Protein AF-A0A5S6Q2N3-F1 (afdb_monomer_lite)

Foldseek 3Di:
DVQLVCVLVVDHDDDFLLSLLVVLLVLLVVLVVLLVLLVVLLVQFDDDPLSVQLVVLSVQLVVLSVVLNVLSVVLVVVQPDDPPRDPSRSVSSVVSVVSSVSNVVSVVSNVVSSVCRLPPGGHPVSVVDPSDDDDDDDDDDDDPDPPDDDPPPPPPPPPPVDPPDPDDPVVVVVVVPPPDDD

pLDDT: mean 81.76, std 15.83, range [40.16, 97.81]

Structure (mmCIF, N/CA/C/O backbone):
data_AF-A0A5S6Q2N3-F1
#
_entry.id   AF-A0A5S6Q2N3-F1
#
loop_
_atom_site.group_PDB
_atom_site.id
_atom_site.type_symbol
_atom_site.label_atom_id
_atom_site.label_alt_id
_atom_site.label_comp_id
_atom_site.label_asym_id
_atom_site.label_entity_id
_atom_site.label_seq_id
_atom_site.pdbx_PDB_ins_code
_atom_site.Cartn_x
_atom_site.Cartn_y
_atom_site.Cartn_z
_atom_site.occupancy
_atom_site.B_iso_or_equiv
_atom_site.auth_seq_id
_atom_site.auth_comp_id
_atom_site.auth_asym_id
_atom_site.auth_atom_id
_atom_site.pdbx_PDB_model_num
ATOM 1 N N . MET A 1 1 ? 3.180 -6.455 -8.552 1.00 90.19 1 MET A N 1
ATOM 2 C CA . MET A 1 1 ? 4.503 -6.431 -7.883 1.00 90.19 1 MET A CA 1
ATOM 3 C C . MET A 1 1 ? 5.387 -7.593 -8.284 1.00 90.19 1 MET A C 1
ATOM 5 O O . MET A 1 1 ? 6.474 -7.331 -8.771 1.00 90.19 1 MET A O 1
ATOM 9 N N . MET A 1 2 ? 4.957 -8.844 -8.072 1.00 92.12 2 MET A N 1
ATOM 10 C CA . MET A 1 2 ? 5.773 -10.015 -8.433 1.00 92.12 2 MET A CA 1
ATOM 11 C C . MET A 1 2 ? 6.179 -9.982 -9.912 1.00 92.12 2 MET A C 1
ATOM 13 O O . MET A 1 2 ? 7.361 -10.073 -10.214 1.00 92.12 2 MET A O 1
ATOM 17 N N . GLU A 1 3 ? 5.236 -9.645 -10.795 1.00 92.31 3 GLU A N 1
ATOM 18 C CA . GLU A 1 3 ? 5.493 -9.415 -12.224 1.00 92.31 3 GLU A CA 1
ATOM 19 C C . GLU A 1 3 ? 6.598 -8.374 -12.486 1.00 92.31 3 GLU A C 1
ATOM 21 O O . GLU A 1 3 ? 7.455 -8.581 -13.337 1.00 92.31 3 GLU A O 1
ATOM 26 N N . MET A 1 4 ? 6.633 -7.279 -11.715 1.00 91.50 4 MET A N 1
ATOM 27 C CA . MET A 1 4 ? 7.678 -6.258 -11.848 1.00 91.50 4 MET A CA 1
ATOM 28 C C . MET A 1 4 ? 9.037 -6.763 -11.350 1.00 91.50 4 MET A C 1
ATOM 30 O O . MET A 1 4 ? 10.057 -6.426 -11.930 1.00 91.50 4 MET A O 1
ATOM 34 N N . THR A 1 5 ? 9.087 -7.576 -10.291 1.00 93.12 5 THR A N 1
ATOM 35 C CA . THR A 1 5 ? 10.357 -8.159 -9.818 1.00 93.12 5 THR A CA 1
ATOM 36 C C . THR A 1 5 ? 10.863 -9.298 -10.699 1.00 93.12 5 THR A C 1
ATOM 38 O O . THR A 1 5 ? 12.067 -9.550 -10.735 1.00 93.12 5 THR A O 1
ATOM 41 N N . ASP A 1 6 ? 9.963 -9.984 -11.402 1.00 91.88 6 ASP A N 1
ATOM 42 C CA . ASP A 1 6 ? 10.317 -11.048 -12.340 1.00 91.88 6 ASP A CA 1
ATOM 43 C C . ASP A 1 6 ? 10.857 -10.485 -13.658 1.00 91.88 6 ASP A C 1
ATOM 45 O O . ASP A 1 6 ? 11.766 -11.084 -14.234 1.00 91.88 6 ASP A O 1
ATOM 49 N N . PHE A 1 7 ? 10.421 -9.284 -14.057 1.00 88.12 7 PHE A N 1
ATOM 50 C CA . PHE A 1 7 ? 10.970 -8.558 -15.205 1.00 88.12 7 PHE A CA 1
ATOM 51 C C . PHE A 1 7 ? 12.503 -8.455 -15.153 1.00 88.12 7 PHE A C 1
ATOM 53 O O . PHE A 1 7 ? 13.186 -8.839 -16.098 1.00 88.12 7 PHE A O 1
ATOM 60 N N . THR A 1 8 ? 13.081 -8.051 -14.014 1.00 85.25 8 THR A N 1
ATOM 61 C CA . THR A 1 8 ? 14.551 -7.949 -13.862 1.00 85.25 8 THR A CA 1
ATOM 62 C C . THR A 1 8 ? 15.263 -9.303 -13.823 1.00 85.25 8 THR A C 1
ATOM 64 O O . THR A 1 8 ? 16.487 -9.358 -13.823 1.00 85.25 8 THR A O 1
ATOM 67 N N . ARG A 1 9 ? 14.511 -10.405 -13.751 1.00 87.69 9 ARG A N 1
ATOM 68 C CA . ARG A 1 9 ? 15.016 -11.782 -13.813 1.00 87.69 9 ARG A CA 1
ATOM 69 C C . ARG A 1 9 ? 14.814 -12.412 -15.195 1.00 87.69 9 ARG A C 1
ATOM 71 O O . ARG A 1 9 ? 15.094 -13.599 -15.344 1.00 87.69 9 ARG A O 1
ATOM 78 N N . GLY A 1 10 ? 14.295 -11.659 -16.171 1.00 84.62 10 GLY A N 1
ATOM 79 C CA . GLY A 1 10 ? 13.979 -12.159 -17.511 1.00 84.62 10 GLY A CA 1
ATOM 80 C C . GLY A 1 10 ? 12.827 -13.168 -17.530 1.00 84.62 10 GLY A C 1
ATOM 81 O O . GLY A 1 10 ? 12.808 -14.062 -18.371 1.00 84.62 10 GLY A O 1
ATOM 82 N N . ARG A 1 11 ? 11.900 -13.090 -16.566 1.00 88.75 11 ARG A N 1
ATOM 83 C CA . ARG A 1 11 ? 10.747 -13.994 -16.445 1.00 88.75 11 ARG A CA 1
ATOM 84 C C . ARG A 1 11 ? 9.456 -13.195 -16.279 1.00 88.75 11 ARG A C 1
ATOM 86 O O . ARG A 1 11 ? 9.476 -12.009 -15.967 1.00 88.75 11 ARG A O 1
ATOM 93 N N . GLY A 1 12 ? 8.326 -13.881 -16.407 1.00 89.81 12 GLY A N 1
ATOM 94 C CA . GLY A 1 12 ? 7.012 -13.285 -16.185 1.00 89.81 12 GLY A CA 1
ATOM 95 C C . GLY A 1 12 ? 6.434 -12.595 -17.427 1.00 89.81 12 GLY A C 1
ATOM 96 O O . GLY A 1 12 ? 6.972 -12.735 -18.525 1.00 89.81 12 GLY A O 1
ATOM 97 N N . PRO A 1 13 ? 5.292 -11.904 -17.273 1.00 91.69 13 PRO A N 1
ATOM 98 C CA . PRO A 1 13 ? 4.491 -11.432 -18.402 1.00 91.69 13 PRO A CA 1
ATOM 99 C C . PRO A 1 13 ? 4.930 -10.075 -18.973 1.00 91.69 13 PRO A C 1
ATOM 101 O O . PRO A 1 13 ? 4.517 -9.734 -20.079 1.00 91.69 13 PRO A O 1
ATOM 104 N N . LEU A 1 14 ? 5.729 -9.295 -18.236 1.00 89.62 14 LEU A N 1
ATOM 105 C CA . LEU A 1 14 ? 6.171 -7.963 -18.661 1.00 89.62 14 LEU A CA 1
ATOM 106 C C . LEU A 1 14 ? 7.342 -8.108 -19.634 1.00 89.62 14 LEU A C 1
ATOM 108 O O . LEU A 1 14 ? 8.335 -8.754 -19.299 1.00 89.62 14 LEU A O 1
ATOM 112 N N . LYS A 1 15 ? 7.236 -7.519 -20.826 1.00 84.81 15 LYS A N 1
ATOM 113 C CA . LYS A 1 15 ? 8.240 -7.684 -21.890 1.00 84.81 15 LYS A CA 1
ATOM 114 C C . LYS A 1 15 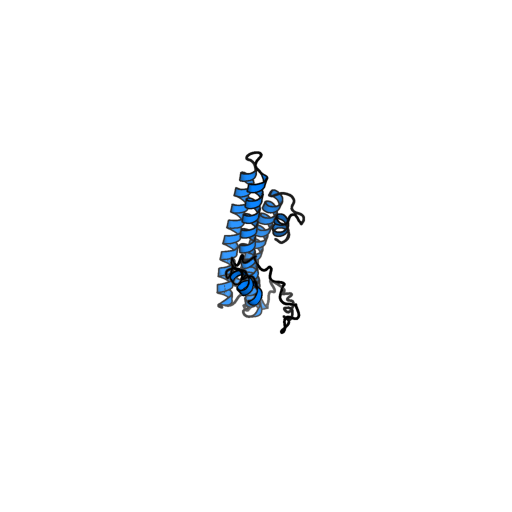? 9.083 -6.440 -22.095 1.00 84.81 15 LYS A C 1
ATOM 116 O O . LYS A 1 15 ? 10.252 -6.543 -22.448 1.00 84.81 15 LYS A O 1
ATOM 121 N N . ASN A 1 16 ? 8.497 -5.271 -21.874 1.00 83.75 16 ASN A N 1
ATOM 122 C CA . ASN A 1 16 ? 9.161 -3.991 -22.064 1.00 83.75 16 ASN A CA 1
ATOM 123 C C . ASN A 1 16 ? 9.013 -3.107 -20.815 1.00 83.75 16 ASN A C 1
ATOM 125 O O . ASN A 1 16 ? 8.214 -3.366 -19.913 1.00 83.75 16 ASN A O 1
ATOM 129 N N . THR A 1 17 ? 9.793 -2.032 -20.755 1.00 82.44 17 THR A N 1
ATOM 130 C CA . THR A 1 17 ? 9.746 -1.077 -19.637 1.00 82.44 17 THR A CA 1
ATOM 131 C C . THR A 1 17 ? 8.409 -0.337 -19.554 1.00 82.44 17 THR A C 1
ATOM 133 O O . THR A 1 17 ? 7.987 0.032 -18.459 1.00 82.44 17 THR A O 1
ATOM 136 N N . MET A 1 18 ? 7.697 -0.171 -20.674 1.00 85.56 18 MET A N 1
ATOM 137 C CA . MET A 1 18 ? 6.362 0.434 -20.686 1.00 85.56 18 MET A CA 1
ATOM 138 C C . MET A 1 18 ? 5.353 -0.406 -19.887 1.00 85.56 18 MET A C 1
ATOM 140 O O . MET A 1 18 ? 4.548 0.140 -19.131 1.00 85.56 18 MET A O 1
ATOM 144 N N . ASP A 1 19 ? 5.444 -1.735 -19.959 1.00 89.56 19 ASP A N 1
ATOM 145 C CA . ASP A 1 19 ? 4.645 -2.654 -19.150 1.00 89.56 19 ASP A CA 1
ATOM 146 C C . ASP A 1 19 ? 4.943 -2.466 -17.653 1.00 89.56 19 ASP A C 1
ATOM 148 O O . ASP A 1 19 ? 4.024 -2.442 -16.831 1.00 89.56 19 ASP A O 1
ATOM 152 N N . VAL A 1 20 ? 6.216 -2.257 -17.289 1.00 90.25 20 VAL A N 1
ATOM 153 C CA . VAL A 1 20 ? 6.648 -1.978 -15.905 1.00 90.25 20 VAL A CA 1
ATOM 154 C C . VAL A 1 20 ? 6.099 -0.636 -15.412 1.00 90.25 20 VAL A C 1
ATOM 156 O O . VAL A 1 20 ? 5.621 -0.546 -14.280 1.00 90.25 20 VAL A O 1
ATOM 159 N N . ILE A 1 21 ? 6.108 0.396 -16.258 1.00 90.00 21 ILE A N 1
ATOM 160 C CA . ILE A 1 21 ? 5.524 1.715 -15.969 1.00 90.00 21 ILE A CA 1
ATOM 161 C C . ILE A 1 21 ? 4.012 1.594 -15.742 1.00 90.00 21 ILE A C 1
ATOM 163 O O . ILE A 1 21 ? 3.483 2.114 -14.757 1.00 90.00 21 ILE A O 1
ATOM 167 N N . ASN A 1 22 ? 3.309 0.871 -16.613 1.00 91.06 22 ASN A N 1
ATOM 168 C CA . ASN A 1 22 ? 1.871 0.647 -16.482 1.00 91.06 22 ASN A CA 1
ATOM 169 C C . ASN A 1 22 ? 1.536 -0.168 -15.224 1.00 91.06 22 ASN A C 1
ATOM 171 O O . ASN A 1 22 ? 0.581 0.152 -14.515 1.00 91.06 22 ASN A O 1
ATOM 175 N N . ALA A 1 23 ? 2.343 -1.179 -14.894 1.00 93.56 23 ALA A N 1
ATOM 176 C CA . ALA A 1 23 ? 2.211 -1.929 -13.651 1.00 93.56 23 ALA A CA 1
ATOM 177 C C . ALA A 1 23 ? 2.430 -1.036 -12.416 1.00 93.56 23 ALA A C 1
ATOM 179 O O . ALA A 1 23 ? 1.656 -1.118 -11.462 1.00 93.56 23 ALA A O 1
ATOM 180 N N . ALA A 1 24 ? 3.423 -0.141 -12.439 1.00 93.44 24 ALA A N 1
ATOM 181 C CA . ALA A 1 24 ? 3.672 0.819 -11.364 1.00 93.44 24 ALA A CA 1
ATOM 182 C C . ALA A 1 24 ? 2.474 1.758 -11.135 1.00 93.44 24 ALA A C 1
ATOM 184 O O . ALA A 1 24 ? 2.052 1.944 -9.992 1.00 93.44 24 ALA A O 1
ATOM 185 N N . LYS A 1 25 ? 1.872 2.284 -12.211 1.00 92.06 25 LYS A N 1
ATOM 186 C CA . LYS A 1 25 ? 0.655 3.115 -12.139 1.00 92.06 25 LYS A CA 1
ATOM 187 C C . LYS A 1 25 ? -0.513 2.355 -11.507 1.00 92.06 25 LYS A C 1
ATOM 189 O O . LYS A 1 25 ? -1.110 2.846 -10.553 1.00 92.06 25 LYS A O 1
ATOM 194 N N . LYS A 1 26 ? -0.765 1.114 -11.944 1.00 94.44 26 LYS A N 1
ATOM 195 C CA . LYS A 1 26 ? -1.801 0.247 -11.350 1.00 94.44 26 LYS A CA 1
ATOM 196 C C . LYS A 1 26 ? -1.578 0.007 -9.853 1.00 94.44 26 LYS A C 1
ATOM 198 O O . LYS A 1 26 ? -2.534 0.015 -9.080 1.00 94.44 26 LYS A O 1
ATOM 203 N N . ILE A 1 27 ? -0.327 -0.192 -9.424 1.00 95.50 27 ILE A N 1
ATOM 204 C CA . ILE A 1 27 ? 0.008 -0.348 -7.999 1.00 95.50 27 ILE A CA 1
ATOM 205 C C . ILE A 1 27 ? -0.290 0.942 -7.228 1.00 95.50 27 ILE A C 1
ATOM 207 O O . ILE A 1 27 ? -0.864 0.872 -6.143 1.00 95.50 27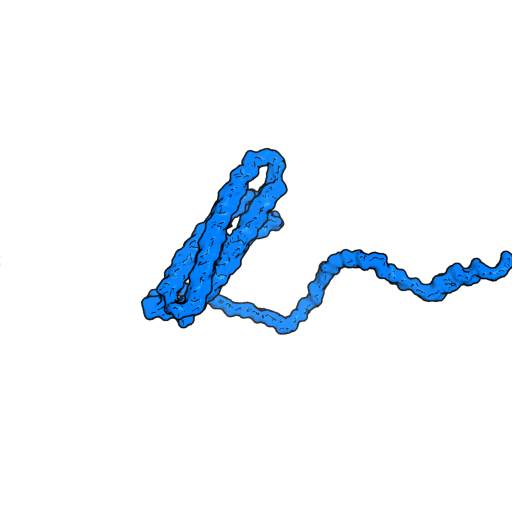 ILE A O 1
ATOM 211 N N . SER A 1 28 ? 0.072 2.101 -7.776 1.00 94.50 28 SER A N 1
ATOM 212 C CA . SER A 1 28 ? -0.203 3.404 -7.163 1.00 94.50 28 SER A CA 1
ATOM 213 C C . SER A 1 28 ? -1.706 3.651 -6.990 1.00 94.50 28 SER A C 1
ATOM 215 O O . SER A 1 28 ? -2.163 3.988 -5.898 1.00 94.50 28 SER A O 1
ATOM 217 N N . GLU A 1 29 ? -2.506 3.389 -8.028 1.00 95.06 29 GLU A N 1
ATOM 218 C CA . GLU A 1 29 ? -3.969 3.501 -7.977 1.00 95.06 29 GLU A CA 1
ATOM 219 C C . GLU A 1 29 ? -4.587 2.576 -6.921 1.00 95.06 29 GLU A C 1
ATOM 221 O O . GLU A 1 29 ? -5.440 2.998 -6.137 1.00 95.06 29 GLU A O 1
ATOM 226 N N . ALA A 1 30 ? -4.141 1.317 -6.866 1.00 96.19 30 ALA A N 1
ATOM 227 C CA . ALA A 1 30 ? -4.579 0.368 -5.848 1.00 96.19 30 ALA A CA 1
ATOM 228 C C . ALA A 1 30 ? -4.163 0.810 -4.434 1.00 96.19 30 ALA A C 1
ATOM 230 O O . ALA A 1 30 ? -4.958 0.698 -3.499 1.00 96.19 30 ALA A O 1
ATOM 231 N N . GLY A 1 31 ? -2.954 1.359 -4.281 1.00 96.12 31 GLY A N 1
ATOM 232 C CA . GLY A 1 31 ? -2.462 1.934 -3.030 1.00 96.12 31 GLY A CA 1
ATOM 233 C C . GLY A 1 31 ? -3.339 3.085 -2.538 1.00 96.12 31 GLY A C 1
ATOM 234 O O . GLY A 1 31 ? -3.721 3.103 -1.370 1.00 96.12 31 GLY A O 1
ATOM 235 N N . SER A 1 32 ? -3.750 3.987 -3.432 1.00 95.50 32 SER A N 1
ATOM 236 C CA . SER A 1 32 ? -4.665 5.089 -3.108 1.00 95.50 32 SER A CA 1
ATOM 237 C C . SER A 1 32 ? -6.056 4.599 -2.692 1.00 95.50 32 SER A C 1
ATOM 239 O O . SER A 1 32 ? -6.622 5.111 -1.727 1.00 95.50 32 SER A O 1
ATOM 241 N N . LYS A 1 33 ? -6.598 3.571 -3.361 1.00 96.31 33 LYS A N 1
ATOM 242 C CA . LYS A 1 33 ? -7.881 2.950 -2.977 1.00 96.31 33 LYS A CA 1
ATOM 243 C C . LYS A 1 33 ? -7.807 2.294 -1.596 1.00 96.31 33 LYS A C 1
ATOM 245 O O . LYS A 1 33 ? -8.705 2.482 -0.779 1.00 96.31 33 LYS A O 1
ATOM 250 N N . LEU A 1 34 ? -6.721 1.570 -1.311 1.00 96.75 34 LEU A N 1
ATOM 251 C CA . LEU A 1 34 ? -6.475 0.992 0.011 1.00 96.75 34 LEU A CA 1
ATOM 252 C C . LEU A 1 34 ? -6.356 2.084 1.081 1.00 96.75 34 LEU A C 1
ATOM 254 O O . LEU A 1 34 ? -6.922 1.936 2.160 1.00 96.75 34 LEU A O 1
ATOM 258 N N . ASN A 1 35 ? -5.672 3.186 0.771 1.00 96.12 35 ASN A N 1
ATOM 259 C CA . ASN A 1 35 ? -5.530 4.322 1.676 1.00 96.12 35 ASN A CA 1
ATOM 260 C C . ASN A 1 35 ? -6.892 4.914 2.072 1.00 96.12 35 ASN A C 1
ATOM 262 O O . ASN A 1 35 ? -7.129 5.171 3.248 1.00 96.12 35 ASN A O 1
ATOM 266 N N . ALA A 1 36 ? -7.807 5.070 1.108 1.00 96.12 36 ALA A N 1
ATOM 267 C CA . ALA A 1 36 ? -9.162 5.559 1.359 1.00 96.12 36 ALA A CA 1
ATOM 268 C C . ALA A 1 36 ? -9.979 4.609 2.255 1.00 96.12 36 ALA A C 1
ATOM 270 O O . ALA A 1 36 ? -10.586 5.055 3.226 1.00 96.12 36 ALA A O 1
ATOM 271 N N . LEU A 1 37 ? -9.945 3.298 1.990 1.00 95.88 37 LEU A N 1
ATOM 272 C CA . LEU A 1 37 ? -10.635 2.305 2.827 1.00 95.88 37 LEU A CA 1
ATOM 273 C C . LEU A 1 37 ? -10.056 2.244 4.246 1.00 95.88 37 LEU A C 1
ATOM 275 O O . LEU A 1 37 ? -10.786 2.236 5.233 1.00 95.88 37 LEU A O 1
ATOM 279 N N . ALA A 1 38 ? -8.731 2.237 4.372 1.00 96.06 38 ALA A N 1
ATOM 280 C CA . ALA A 1 38 ? -8.069 2.202 5.669 1.00 96.06 38 ALA A CA 1
ATOM 281 C C . ALA A 1 38 ? -8.279 3.503 6.465 1.00 96.06 38 ALA A C 1
ATOM 283 O O . ALA A 1 38 ? -8.318 3.465 7.695 1.00 96.06 38 ALA A O 1
ATOM 284 N N . LYS A 1 39 ? -8.489 4.635 5.783 1.00 96.25 39 LYS A N 1
ATOM 285 C CA . LYS A 1 39 ? -8.906 5.888 6.415 1.00 96.25 39 LYS A CA 1
ATOM 286 C C . LYS A 1 39 ? -10.304 5.777 7.032 1.00 96.25 39 LYS A C 1
ATOM 288 O O . LYS A 1 39 ? -10.462 6.169 8.181 1.00 96.25 39 LYS A O 1
ATOM 293 N N . GLN A 1 40 ? -11.265 5.161 6.339 1.00 94.75 40 GLN A N 1
ATOM 294 C CA . GLN A 1 40 ? -12.599 4.898 6.900 1.00 94.75 40 GLN A CA 1
ATOM 295 C C . GLN A 1 40 ? -12.523 4.018 8.157 1.00 94.75 40 GLN A C 1
ATOM 297 O O . GLN A 1 40 ? -13.142 4.335 9.167 1.00 94.75 40 GLN A O 1
ATOM 302 N N . ILE A 1 41 ? -11.687 2.972 8.136 1.00 93.44 41 ILE A N 1
ATOM 303 C CA . ILE A 1 41 ? -11.433 2.132 9.320 1.00 93.44 41 ILE A CA 1
ATOM 304 C C . ILE A 1 41 ? -10.841 2.958 10.472 1.00 93.44 41 ILE A C 1
ATOM 306 O O . ILE A 1 41 ? -11.221 2.769 11.625 1.00 93.44 41 ILE A O 1
ATOM 310 N N . ALA A 1 42 ? -9.909 3.871 10.181 1.00 94.25 42 ALA A N 1
ATOM 311 C CA . ALA A 1 42 ? -9.318 4.742 11.195 1.00 94.25 42 ALA A CA 1
ATOM 312 C C . ALA A 1 42 ? -10.347 5.705 11.811 1.00 94.25 42 ALA A C 1
ATOM 314 O O . ALA A 1 42 ? -10.283 5.976 13.009 1.00 94.25 42 ALA A O 1
ATOM 315 N N . ASP A 1 43 ? -11.295 6.204 11.016 1.00 93.00 43 ASP A N 1
ATOM 316 C CA . ASP A 1 43 ? -12.364 7.098 11.479 1.00 93.00 43 ASP A CA 1
ATOM 317 C C . ASP A 1 43 ? -13.414 6.344 12.323 1.00 93.00 43 ASP A C 1
ATOM 319 O O . ASP A 1 43 ? -14.007 6.905 13.244 1.00 93.00 43 ASP A O 1
ATOM 323 N N . GLU A 1 44 ? -13.584 5.046 12.070 1.00 91.38 44 GLU A N 1
ATOM 324 C CA . GLU A 1 44 ? -14.401 4.118 12.859 1.00 91.38 44 GLU A CA 1
ATOM 325 C C . GLU A 1 44 ? -13.685 3.539 14.095 1.00 91.38 44 GLU A C 1
ATOM 327 O O . GLU A 1 44 ? -14.289 2.808 14.885 1.00 91.38 44 GLU A O 1
ATOM 332 N N . CYS A 1 45 ? -12.415 3.882 14.300 1.00 90.25 45 CYS A N 1
ATOM 333 C CA . CYS A 1 45 ? -11.613 3.429 15.427 1.00 90.25 45 CYS A CA 1
ATOM 334 C C . CYS A 1 45 ? -11.701 4.412 16.604 1.00 90.25 45 CYS A C 1
ATOM 336 O O . CYS A 1 45 ? -11.553 5.630 16.449 1.00 90.25 45 CYS A O 1
ATOM 338 N N . VAL A 1 46 ? -11.863 3.875 17.814 1.00 92.75 46 VAL A N 1
ATOM 339 C CA . VAL A 1 46 ? -11.700 4.653 19.051 1.00 92.75 46 VAL A CA 1
ATOM 340 C C . VAL A 1 46 ? -10.248 5.130 19.163 1.00 92.75 46 VAL A C 1
ATOM 342 O O . VAL A 1 46 ? -9.325 4.484 18.653 1.00 92.75 46 VAL A O 1
ATOM 345 N N . GLU A 1 47 ? -10.040 6.280 19.803 1.00 91.44 47 GLU A N 1
ATOM 346 C CA . GLU A 1 47 ? -8.703 6.841 19.985 1.00 91.44 47 GLU A CA 1
ATOM 347 C C . GLU A 1 47 ? -7.779 5.841 20.694 1.00 91.44 47 GLU A C 1
ATOM 349 O O . GLU A 1 47 ? -8.103 5.303 21.752 1.00 91.44 47 GLU A O 1
ATOM 354 N N . SER A 1 48 ? -6.656 5.533 20.052 1.00 92.75 48 SER A N 1
ATOM 355 C CA . SER A 1 48 ? -5.723 4.486 20.463 1.00 92.75 48 SER A CA 1
ATOM 356 C C . SER A 1 48 ? -4.378 4.697 19.777 1.00 92.75 48 SER A C 1
ATOM 358 O O . SER A 1 48 ? -4.300 5.336 18.727 1.00 92.75 48 SER A O 1
ATOM 360 N N . GLU A 1 49 ? -3.313 4.113 20.323 1.00 94.62 49 GLU A N 1
ATOM 361 C CA . GLU A 1 49 ? -1.991 4.202 19.691 1.00 94.62 49 GLU A CA 1
ATOM 362 C C . GLU A 1 49 ? -1.980 3.531 18.307 1.00 94.62 49 GLU A C 1
ATOM 364 O O . GLU A 1 49 ? -1.438 4.073 17.349 1.00 94.62 49 GLU A O 1
ATOM 369 N N . THR A 1 50 ? -2.719 2.426 18.149 1.00 94.25 50 THR A N 1
ATOM 370 C CA . THR A 1 50 ? -2.899 1.754 16.853 1.00 94.25 50 THR A CA 1
ATOM 371 C C . THR A 1 50 ? -3.532 2.664 15.798 1.00 94.25 50 THR A C 1
ATOM 373 O O . THR A 1 50 ? -3.163 2.586 14.626 1.00 94.25 50 THR A O 1
ATOM 376 N N . LYS A 1 51 ? -4.474 3.537 16.183 1.00 94.75 51 LYS A N 1
ATOM 377 C CA . LYS A 1 51 ? -5.069 4.517 15.266 1.00 94.75 51 LYS A CA 1
ATOM 378 C C . LYS A 1 51 ? -4.036 5.546 14.807 1.00 94.75 51 LYS A C 1
ATOM 380 O O . LYS A 1 51 ? -3.995 5.858 13.618 1.00 94.75 51 LYS A O 1
ATOM 385 N N . LYS A 1 52 ? -3.179 6.036 15.708 1.00 96.50 52 LYS A N 1
ATOM 386 C CA . LYS A 1 52 ? -2.093 6.966 15.356 1.00 96.50 52 LYS A CA 1
ATOM 387 C C . LYS A 1 52 ? -1.094 6.321 14.398 1.00 96.50 52 LYS A C 1
ATOM 389 O O . LYS A 1 52 ? -0.803 6.903 13.353 1.00 96.50 52 LYS A O 1
ATOM 394 N N . ASP A 1 53 ? -0.659 5.096 14.695 1.00 96.06 53 ASP A N 1
ATOM 395 C CA . ASP A 1 53 ? 0.211 4.307 13.815 1.00 96.06 53 ASP A CA 1
ATOM 396 C C . ASP A 1 53 ? -0.416 4.119 12.430 1.00 96.06 53 ASP A C 1
ATOM 398 O O . ASP A 1 53 ? 0.241 4.305 11.403 1.00 96.06 53 ASP A O 1
ATOM 402 N N . LEU A 1 54 ? -1.709 3.779 12.392 1.00 96.69 54 LEU A N 1
ATOM 403 C CA . LEU A 1 54 ? -2.451 3.618 11.150 1.00 96.69 54 LEU A CA 1
ATOM 404 C C . LEU A 1 54 ? -2.436 4.916 10.335 1.00 96.69 54 LEU A C 1
ATOM 406 O O . LEU A 1 54 ? -2.045 4.882 9.171 1.00 96.69 54 LEU A O 1
ATOM 410 N N . LEU A 1 55 ? -2.785 6.058 10.935 1.00 97.25 55 LEU A N 1
ATOM 411 C CA . LEU A 1 55 ? -2.772 7.359 10.257 1.00 97.25 55 LEU A CA 1
ATOM 412 C C . LEU A 1 55 ? -1.375 7.733 9.732 1.00 97.25 55 LEU A C 1
ATOM 414 O O . LEU A 1 55 ? -1.261 8.220 8.605 1.00 97.25 55 LEU A O 1
ATOM 418 N N . ALA A 1 56 ? -0.313 7.451 10.490 1.00 97.56 56 ALA A N 1
ATOM 419 C CA . ALA A 1 56 ? 1.063 7.670 10.045 1.00 97.56 56 ALA A CA 1
ATOM 420 C C . ALA A 1 56 ? 1.418 6.797 8.827 1.00 97.56 56 ALA A C 1
ATOM 422 O O . ALA A 1 56 ? 2.035 7.264 7.863 1.00 97.56 56 ALA A O 1
ATOM 423 N N . TYR A 1 57 ? 0.989 5.531 8.808 1.00 97.81 57 TYR A N 1
ATOM 424 C CA . TYR A 1 57 ? 1.200 4.668 7.647 1.00 97.81 57 TYR A CA 1
ATOM 425 C C . TYR A 1 57 ? 0.398 5.110 6.417 1.00 97.81 57 TYR A C 1
ATOM 427 O O . TYR A 1 57 ? 0.924 5.003 5.307 1.00 97.81 57 TYR A O 1
ATOM 435 N N . LEU A 1 58 ? -0.803 5.678 6.585 1.00 96.88 58 LEU A N 1
ATOM 436 C CA . LEU A 1 58 ? -1.589 6.251 5.481 1.00 96.88 58 LEU A CA 1
ATOM 437 C C . LEU A 1 58 ? -0.887 7.450 4.826 1.00 96.88 58 LEU A C 1
ATOM 439 O O . LEU A 1 58 ? -0.829 7.563 3.596 1.00 96.88 58 LEU A O 1
ATOM 443 N N . GLN A 1 59 ? -0.281 8.328 5.628 1.00 97.06 59 GLN A N 1
ATOM 444 C CA . GLN A 1 59 ? 0.548 9.419 5.104 1.00 97.06 59 GLN A CA 1
ATOM 445 C C . GLN A 1 59 ? 1.724 8.871 4.287 1.00 97.06 59 GLN A C 1
ATOM 447 O O . GLN A 1 59 ? 2.018 9.359 3.194 1.00 97.06 59 GLN A O 1
ATOM 452 N N . ARG A 1 60 ? 2.356 7.796 4.769 1.00 96.75 60 ARG A N 1
ATOM 453 C CA . ARG A 1 60 ? 3.468 7.151 4.069 1.00 96.75 60 ARG A CA 1
ATOM 454 C C . ARG A 1 60 ? 3.041 6.461 2.767 1.00 96.75 60 ARG A C 1
ATOM 456 O O . ARG A 1 60 ? 3.763 6.556 1.778 1.00 96.75 60 ARG A O 1
ATOM 463 N N . ILE A 1 61 ? 1.869 5.822 2.724 1.00 96.12 61 ILE A N 1
ATOM 464 C CA . ILE A 1 61 ? 1.284 5.310 1.471 1.00 96.12 61 ILE A CA 1
ATOM 465 C C . ILE A 1 61 ? 1.067 6.454 0.483 1.00 96.12 61 ILE A C 1
ATOM 467 O O . ILE A 1 61 ? 1.471 6.337 -0.669 1.00 96.12 61 ILE A O 1
ATOM 471 N N . THR A 1 62 ? 0.493 7.570 0.937 1.00 95.69 62 THR A N 1
ATOM 472 C CA . THR A 1 62 ? 0.239 8.748 0.093 1.00 95.69 62 THR A CA 1
ATOM 473 C C . THR A 1 62 ? 1.533 9.269 -0.537 1.00 95.69 62 THR A C 1
ATOM 475 O O . THR A 1 62 ? 1.598 9.459 -1.754 1.00 95.69 62 THR A O 1
ATOM 478 N N . LEU A 1 63 ? 2.593 9.411 0.267 1.00 95.81 63 LEU A N 1
ATOM 479 C CA . LEU A 1 63 ? 3.925 9.787 -0.206 1.00 95.81 63 LEU A CA 1
ATOM 480 C C . LEU A 1 63 ? 4.457 8.801 -1.255 1.00 95.81 63 LEU A C 1
ATOM 482 O O . LEU A 1 63 ? 4.894 9.222 -2.325 1.00 95.81 63 LEU A O 1
ATOM 486 N N . TYR A 1 64 ? 4.419 7.496 -0.975 1.00 96.31 64 TYR A N 1
ATOM 487 C CA . TYR A 1 64 ? 4.973 6.497 -1.889 1.00 96.31 64 TYR A CA 1
ATOM 488 C C . TYR A 1 64 ? 4.159 6.335 -3.178 1.00 96.31 64 TYR A C 1
ATOM 490 O O . TYR A 1 64 ? 4.759 6.147 -4.233 1.00 96.31 64 TYR A O 1
ATOM 498 N N . CYS A 1 65 ? 2.830 6.474 -3.148 1.00 95.06 65 CYS A N 1
ATOM 499 C CA . CYS A 1 65 ? 2.015 6.540 -4.365 1.00 95.06 65 CYS A CA 1
ATOM 500 C C . CYS A 1 65 ? 2.398 7.755 -5.222 1.00 95.06 65 CYS A C 1
ATOM 502 O O . CYS A 1 65 ? 2.550 7.639 -6.440 1.00 95.06 65 CYS A O 1
ATOM 504 N N . HIS A 1 66 ? 2.607 8.917 -4.594 1.00 93.12 66 HIS A N 1
ATOM 505 C CA . HIS A 1 66 ? 3.036 10.122 -5.299 1.00 93.12 66 HIS A CA 1
ATOM 506 C C . HIS A 1 66 ? 4.430 9.960 -5.923 1.00 93.12 66 HIS A C 1
ATOM 508 O O . HIS A 1 66 ? 4.600 10.225 -7.114 1.00 93.12 66 HIS A O 1
ATOM 514 N N . GLN A 1 67 ? 5.402 9.448 -5.160 1.00 92.50 67 GLN A N 1
ATOM 515 C CA . GLN A 1 67 ? 6.743 9.137 -5.664 1.00 92.50 67 GLN A CA 1
ATOM 516 C C . GLN A 1 67 ? 6.680 8.154 -6.834 1.00 92.50 67 GLN A C 1
ATOM 518 O O . GLN A 1 67 ? 7.255 8.423 -7.882 1.00 92.50 67 GLN A O 1
ATOM 523 N N . LEU A 1 68 ? 5.936 7.052 -6.696 1.00 92.69 68 LEU A N 1
ATOM 524 C CA . LEU A 1 68 ? 5.790 6.048 -7.748 1.00 92.69 68 LEU A CA 1
ATOM 525 C C . LEU A 1 68 ? 5.175 6.644 -9.022 1.00 92.69 68 LEU A C 1
ATOM 527 O O . LEU A 1 68 ? 5.653 6.356 -10.118 1.00 92.69 68 LEU A O 1
ATOM 531 N N . ASN A 1 69 ? 4.186 7.533 -8.889 1.00 89.50 69 ASN A N 1
ATOM 532 C CA . ASN A 1 69 ? 3.596 8.246 -10.021 1.00 89.50 69 ASN A CA 1
ATOM 533 C C . ASN A 1 69 ? 4.609 9.151 -10.728 1.00 89.50 69 ASN A C 1
ATOM 535 O O . ASN A 1 69 ? 4.718 9.073 -11.952 1.00 89.50 69 ASN A O 1
ATOM 539 N N . ILE A 1 70 ? 5.367 9.970 -9.993 1.00 88.12 70 ILE A N 1
ATOM 540 C CA . ILE A 1 70 ? 6.405 10.833 -10.580 1.00 88.12 70 ILE A CA 1
ATOM 541 C C . ILE A 1 70 ? 7.472 9.981 -11.267 1.00 88.12 70 ILE A C 1
ATOM 543 O O . ILE A 1 70 ? 7.758 10.186 -12.446 1.00 88.12 70 ILE A O 1
ATOM 547 N N . THR A 1 71 ? 8.013 8.984 -10.563 1.00 86.25 71 THR A N 1
ATOM 548 C CA . THR A 1 71 ? 9.045 8.088 -11.093 1.00 86.25 71 THR A CA 1
ATOM 549 C C . THR A 1 71 ? 8.563 7.367 -12.352 1.00 86.25 71 THR A C 1
ATOM 551 O O . THR A 1 71 ? 9.347 7.197 -13.277 1.00 86.25 71 THR A O 1
ATOM 554 N N . SER A 1 72 ? 7.280 6.994 -12.434 1.00 85.81 72 SER A N 1
ATOM 555 C CA . SER A 1 72 ? 6.701 6.338 -13.618 1.00 85.81 72 SER A CA 1
ATOM 556 C C . SER A 1 72 ? 6.541 7.257 -14.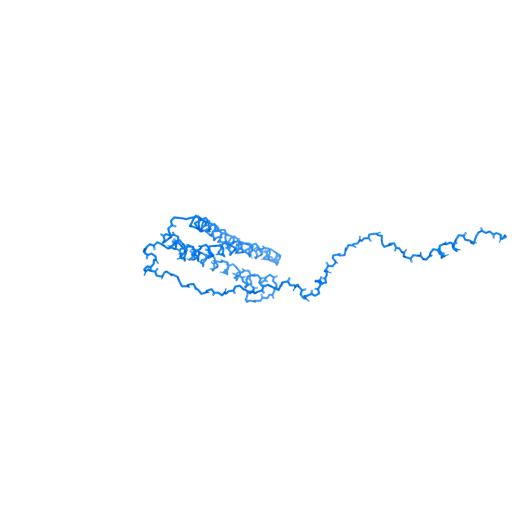831 1.00 85.81 72 SER A C 1
ATOM 558 O O . SER A 1 72 ? 6.569 6.766 -15.954 1.00 85.81 72 SER A O 1
ATOM 560 N N . LYS A 1 73 ? 6.383 8.572 -14.624 1.00 81.69 73 LYS A N 1
ATOM 561 C CA . LYS A 1 73 ? 6.253 9.559 -15.708 1.00 81.69 73 LYS A CA 1
ATOM 562 C C . LYS A 1 73 ? 7.617 9.929 -16.282 1.00 81.69 73 LYS A C 1
ATOM 564 O O . LYS A 1 73 ? 7.848 9.710 -17.460 1.00 81.69 73 LYS A O 1
ATOM 569 N N . VAL A 1 74 ? 8.548 10.356 -15.427 1.00 73.50 74 VAL A N 1
ATOM 570 C CA . VAL A 1 74 ? 9.897 10.794 -15.841 1.00 73.50 74 VAL A CA 1
ATOM 571 C C . VAL A 1 74 ? 10.647 9.692 -16.597 1.00 73.50 74 VAL A C 1
ATOM 573 O O . VAL A 1 74 ? 11.415 9.955 -17.513 1.00 73.50 74 VAL A O 1
ATOM 576 N N . LYS A 1 75 ? 10.413 8.431 -16.233 1.00 68.69 75 LYS A N 1
ATOM 577 C CA . LYS A 1 75 ? 11.079 7.275 -16.840 1.00 68.69 75 LYS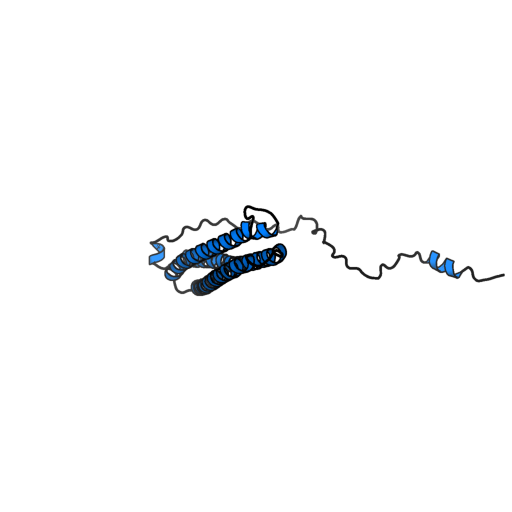 A CA 1
ATOM 578 C C . LYS A 1 75 ? 10.455 6.789 -18.148 1.00 68.69 75 LYS A C 1
ATOM 580 O O . LYS A 1 75 ? 11.093 5.991 -18.828 1.00 68.69 75 LYS A O 1
ATOM 585 N N . ALA A 1 76 ? 9.255 7.258 -18.492 1.00 61.03 76 ALA A N 1
ATOM 586 C CA . ALA A 1 76 ? 8.679 7.057 -19.818 1.00 61.03 76 ALA A CA 1
ATOM 587 C C . ALA A 1 76 ? 9.362 7.970 -20.852 1.00 61.03 76 ALA A C 1
ATOM 589 O O . ALA A 1 76 ? 9.662 7.523 -21.954 1.00 61.03 76 ALA A O 1
ATOM 590 N N . ASP A 1 77 ? 9.686 9.205 -20.458 1.00 54.66 77 ASP A N 1
ATOM 591 C CA . ASP A 1 77 ? 10.265 10.221 -21.347 1.00 54.66 77 ASP A CA 1
ATOM 592 C C . ASP A 1 77 ? 11.740 9.932 -21.707 1.00 54.66 77 ASP A C 1
ATOM 594 O O . ASP A 1 77 ? 12.197 10.249 -22.802 1.00 54.66 77 ASP A O 1
ATOM 598 N N . VAL A 1 78 ? 12.488 9.261 -20.820 1.00 56.91 78 VAL A N 1
ATOM 599 C CA . VAL A 1 78 ? 13.919 8.930 -21.019 1.00 56.91 78 VAL A CA 1
ATOM 600 C C . VAL A 1 78 ? 14.148 7.831 -22.072 1.00 56.91 78 VAL A C 1
ATOM 602 O O . VAL A 1 78 ? 15.238 7.730 -22.626 1.00 56.91 78 VAL A O 1
ATOM 605 N N . GLN A 1 79 ? 13.142 7.016 -22.401 1.00 53.53 79 GLN A N 1
ATOM 606 C CA . GLN A 1 79 ? 13.300 5.909 -23.358 1.00 53.53 79 GLN A CA 1
ATOM 607 C C . GLN A 1 79 ? 13.238 6.316 -24.838 1.00 53.53 79 GLN A C 1
ATOM 609 O O . GLN A 1 79 ? 13.440 5.462 -25.694 1.00 53.53 79 GLN A O 1
ATOM 614 N N . GLN A 1 80 ? 12.965 7.582 -25.166 1.00 53.62 80 GLN A N 1
ATOM 615 C CA . GLN A 1 80 ? 12.875 8.040 -26.560 1.00 53.62 80 GLN A CA 1
ATOM 616 C C . GLN A 1 80 ? 14.200 8.539 -27.167 1.00 53.62 80 GLN A C 1
ATOM 618 O O . GLN A 1 80 ? 14.209 8.947 -28.326 1.00 53.62 80 GLN A O 1
ATOM 623 N N . VAL A 1 81 ? 15.320 8.503 -26.437 1.00 49.91 81 VAL A N 1
ATOM 624 C CA . VAL A 1 81 ? 16.593 9.090 -26.895 1.00 49.91 81 VAL A CA 1
ATOM 625 C C . VAL A 1 81 ? 17.634 8.006 -27.224 1.00 49.91 81 VAL A C 1
ATOM 627 O O . VAL A 1 81 ? 18.289 7.485 -26.327 1.00 49.91 81 VAL A O 1
ATOM 630 N N . GLY A 1 82 ? 17.828 7.726 -28.520 1.00 54.19 82 GLY A N 1
ATOM 631 C CA . GLY A 1 82 ? 19.011 7.035 -29.076 1.00 54.19 82 GLY A CA 1
ATOM 632 C C . GLY A 1 82 ? 19.014 5.498 -29.035 1.00 54.19 82 GLY A C 1
ATOM 633 O O . GLY A 1 82 ? 18.146 4.894 -28.430 1.00 54.19 82 GLY A O 1
ATOM 634 N N . ASP A 1 83 ? 19.997 4.871 -29.697 1.00 51.78 83 ASP A N 1
ATOM 635 C CA . ASP A 1 83 ? 20.128 3.406 -29.900 1.00 51.78 83 ASP A CA 1
ATOM 636 C C . ASP A 1 83 ? 20.894 2.682 -28.757 1.00 51.78 83 ASP A C 1
ATOM 638 O O . ASP A 1 83 ? 21.138 1.477 -28.795 1.00 51.78 83 ASP A O 1
ATOM 642 N N . GLU A 1 84 ? 21.253 3.403 -27.688 1.00 52.00 84 GLU A N 1
ATOM 643 C CA . GLU A 1 84 ? 21.980 2.902 -26.504 1.00 52.00 84 GLU A CA 1
ATOM 644 C C . GLU A 1 84 ? 21.007 2.526 -25.356 1.00 52.00 84 GLU A C 1
ATOM 646 O O . GLU A 1 84 ? 21.162 2.894 -24.191 1.00 52.00 84 GLU A O 1
ATOM 651 N N . LEU A 1 85 ? 19.920 1.824 -25.696 1.00 52.38 85 LEU A N 1
ATOM 652 C CA . LEU A 1 85 ? 18.696 1.736 -24.877 1.00 52.38 85 LEU A CA 1
ATOM 653 C C . LEU A 1 85 ? 18.687 0.676 -23.765 1.00 52.38 85 LEU A C 1
ATOM 655 O O . LEU A 1 85 ? 17.830 0.719 -22.882 1.00 52.38 85 LEU A O 1
ATOM 659 N N . ILE A 1 86 ? 19.593 -0.301 -23.782 1.00 56.53 86 ILE A N 1
ATOM 660 C CA . ILE A 1 86 ? 19.404 -1.527 -22.983 1.00 56.53 86 ILE A CA 1
ATOM 661 C C . ILE A 1 86 ? 19.793 -1.324 -21.506 1.00 56.53 86 ILE A C 1
ATOM 663 O O . ILE A 1 86 ? 19.085 -1.790 -20.610 1.00 56.53 86 ILE A O 1
ATOM 667 N N . ALA A 1 87 ? 20.880 -0.598 -21.226 1.00 60.56 87 ALA A N 1
ATOM 668 C CA . ALA A 1 87 ? 21.355 -0.389 -19.855 1.00 60.56 87 ALA A CA 1
ATOM 669 C C . ALA A 1 87 ? 20.501 0.637 -19.083 1.00 60.56 87 ALA A C 1
ATOM 671 O O . ALA A 1 87 ? 20.115 0.382 -17.938 1.00 60.56 87 ALA A O 1
ATOM 672 N N . SER A 1 88 ? 20.125 1.752 -19.724 1.00 68.44 88 SER A N 1
ATOM 673 C CA . SER A 1 88 ? 19.317 2.809 -19.094 1.00 68.44 88 SER A CA 1
ATOM 674 C C . SER A 1 88 ? 17.879 2.352 -18.809 1.00 68.44 88 SER A C 1
ATOM 676 O O . SER A 1 88 ? 17.310 2.677 -17.763 1.00 68.44 88 SER A O 1
ATOM 678 N N . ALA A 1 89 ? 17.297 1.522 -19.683 1.00 68.88 89 ALA A N 1
ATOM 679 C CA . ALA A 1 89 ? 15.964 0.953 -19.497 1.00 68.88 89 ALA A CA 1
ATOM 680 C C . ALA A 1 89 ? 15.889 0.010 -18.286 1.00 68.88 89 ALA A C 1
ATOM 682 O O . ALA A 1 89 ? 14.879 -0.003 -17.572 1.00 68.88 89 ALA A O 1
ATOM 683 N N . LEU A 1 90 ? 16.952 -0.758 -18.026 1.00 76.69 90 LEU A N 1
ATOM 684 C CA . LEU A 1 90 ? 17.001 -1.679 -16.894 1.00 76.69 90 LEU A CA 1
ATOM 685 C C . LEU A 1 90 ? 17.146 -0.929 -15.564 1.00 76.69 90 LEU A C 1
ATOM 687 O O . LEU A 1 90 ? 16.401 -1.210 -14.626 1.00 76.69 90 LEU A O 1
ATOM 691 N N . GLU A 1 91 ? 18.037 0.061 -15.488 1.00 81.44 91 GLU A N 1
ATOM 692 C CA . GLU A 1 91 ? 18.180 0.928 -14.307 1.00 81.44 91 GLU A CA 1
ATOM 693 C C . GLU A 1 91 ? 16.905 1.747 -14.035 1.00 81.44 91 GLU A C 1
ATOM 695 O O . GLU A 1 91 ? 16.488 1.994 -12.895 1.00 81.44 91 GLU A O 1
ATOM 700 N N . SER A 1 92 ? 16.210 2.121 -15.106 1.00 80.44 92 SER A N 1
ATOM 701 C CA . SER A 1 92 ? 14.896 2.734 -15.032 1.00 80.44 92 SER A CA 1
ATOM 702 C C . SER A 1 92 ? 13.876 1.820 -14.337 1.00 80.44 92 SER A C 1
ATOM 704 O O . SER A 1 92 ? 13.261 2.207 -13.333 1.00 80.44 92 SER A O 1
ATOM 706 N N . ALA A 1 93 ? 13.765 0.574 -14.799 1.00 84.75 93 ALA A N 1
ATOM 707 C CA . ALA A 1 93 ? 12.867 -0.421 -14.227 1.00 84.75 93 ALA A CA 1
ATOM 708 C C . ALA A 1 93 ? 13.221 -0.787 -12.773 1.00 84.75 93 ALA A C 1
ATOM 710 O O . ALA A 1 93 ? 12.322 -0.891 -11.936 1.00 84.75 93 ALA A O 1
ATOM 711 N N . THR A 1 94 ? 14.504 -0.938 -12.427 1.00 87.94 94 THR A N 1
ATOM 712 C CA . THR A 1 94 ? 14.932 -1.283 -11.055 1.00 87.94 94 THR A CA 1
ATOM 713 C C . THR A 1 94 ? 14.562 -0.194 -10.048 1.00 87.94 94 THR A C 1
ATOM 715 O O . THR A 1 94 ? 14.063 -0.504 -8.963 1.00 87.94 94 THR A O 1
ATOM 718 N N . SER A 1 95 ? 14.713 1.079 -10.419 1.00 89.19 95 SER A N 1
ATOM 719 C CA . SER A 1 95 ? 14.293 2.222 -9.601 1.00 89.19 95 SER A CA 1
ATOM 720 C C . SER A 1 95 ? 12.772 2.245 -9.370 1.00 89.19 95 SER A C 1
ATOM 722 O O . SER A 1 95 ? 12.322 2.430 -8.234 1.00 89.19 95 SER A O 1
ATOM 724 N N . LEU A 1 96 ? 11.968 1.958 -10.404 1.00 90.62 96 LEU A N 1
ATOM 725 C CA . LEU A 1 96 ? 10.509 1.816 -10.277 1.00 90.62 96 LEU A CA 1
ATOM 726 C C . LEU A 1 96 ? 10.115 0.676 -9.337 1.00 90.62 96 LEU A C 1
ATOM 728 O O . LEU A 1 96 ? 9.253 0.842 -8.473 1.00 90.62 96 LEU A O 1
ATOM 732 N N . ILE A 1 97 ? 10.773 -0.473 -9.479 1.00 92.06 97 ILE A N 1
ATOM 733 C CA . ILE A 1 97 ? 10.560 -1.637 -8.618 1.00 92.06 97 ILE A CA 1
ATOM 734 C C . ILE A 1 97 ? 10.876 -1.287 -7.165 1.00 92.06 97 ILE A C 1
ATOM 736 O O . ILE A 1 97 ? 10.121 -1.665 -6.271 1.00 92.06 97 ILE A O 1
ATOM 740 N N . GLN A 1 98 ? 11.959 -0.557 -6.907 1.00 91.81 98 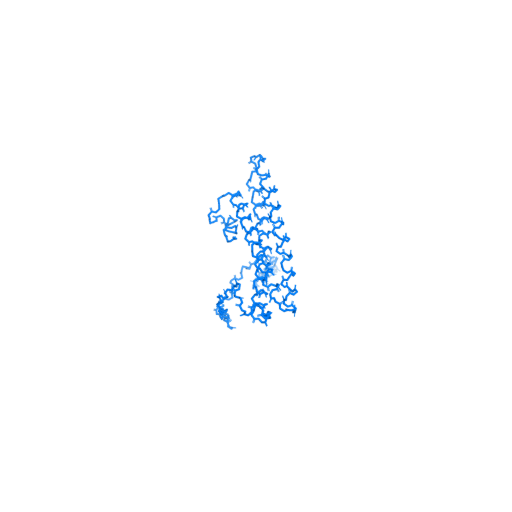GLN A N 1
ATOM 741 C CA . GLN A 1 98 ? 12.327 -0.172 -5.548 1.00 91.81 98 GLN A CA 1
ATOM 742 C C . GLN A 1 98 ? 11.297 0.772 -4.919 1.00 91.81 98 GLN A C 1
ATOM 744 O O . GLN A 1 98 ? 10.889 0.560 -3.776 1.00 91.81 98 GLN A O 1
ATOM 749 N N . SER A 1 99 ? 10.809 1.756 -5.675 1.00 92.56 99 SER A N 1
ATOM 750 C CA . SER A 1 99 ? 9.724 2.634 -5.223 1.00 92.56 99 SER A CA 1
ATOM 751 C C . SER A 1 99 ? 8.447 1.836 -4.902 1.00 92.56 99 SER A C 1
ATOM 753 O O . SER A 1 99 ? 7.865 1.979 -3.823 1.00 92.56 99 SER A O 1
ATOM 755 N N . ALA A 1 100 ? 8.075 0.880 -5.762 1.00 94.94 100 ALA A N 1
ATOM 756 C CA . ALA A 1 100 ? 6.943 -0.012 -5.516 1.00 94.94 100 ALA A CA 1
ATOM 757 C C . ALA A 1 100 ? 7.140 -0.915 -4.277 1.00 94.94 100 ALA A C 1
ATOM 759 O O . ALA A 1 100 ? 6.184 -1.151 -3.536 1.00 94.94 100 ALA A O 1
ATOM 760 N N . LYS A 1 101 ? 8.364 -1.386 -3.987 1.00 94.88 101 LYS A N 1
ATOM 761 C CA . LYS A 1 101 ? 8.672 -2.125 -2.742 1.00 94.88 101 LYS A CA 1
ATOM 762 C C . LYS A 1 101 ? 8.425 -1.271 -1.501 1.00 94.88 101 LYS A C 1
ATOM 764 O O . LYS A 1 101 ? 7.823 -1.758 -0.546 1.00 94.88 101 LYS A O 1
ATOM 769 N N . ASN A 1 102 ? 8.858 -0.012 -1.515 1.00 94.00 102 ASN A N 1
ATOM 770 C CA . ASN A 1 102 ? 8.670 0.908 -0.391 1.00 94.00 102 ASN A CA 1
ATOM 771 C C . ASN A 1 102 ? 7.180 1.140 -0.099 1.00 94.00 102 ASN A C 1
ATOM 773 O O . ASN A 1 102 ? 6.747 1.047 1.057 1.00 94.00 102 ASN A O 1
ATOM 777 N N . LEU A 1 103 ? 6.386 1.342 -1.156 1.00 95.38 103 LEU A N 1
ATOM 778 C CA . LEU A 1 103 ? 4.930 1.412 -1.063 1.00 95.38 103 LEU A CA 1
ATOM 779 C C . LEU A 1 103 ? 4.358 0.142 -0.420 1.00 95.38 103 LEU A C 1
ATOM 781 O O . LEU A 1 103 ? 3.636 0.224 0.571 1.00 95.38 103 LEU A O 1
ATOM 785 N N . LEU A 1 104 ? 4.722 -1.041 -0.916 1.00 96.62 104 LEU A N 1
ATOM 786 C CA . LEU A 1 104 ? 4.161 -2.304 -0.427 1.00 96.62 104 LEU A CA 1
ATOM 787 C C . LEU A 1 104 ? 4.560 -2.646 1.009 1.00 96.62 104 LEU A C 1
ATOM 789 O O . LEU A 1 104 ? 3.735 -3.174 1.752 1.00 96.62 104 LEU A O 1
ATOM 793 N N . ASN A 1 105 ? 5.771 -2.291 1.438 1.00 96.31 105 ASN A N 1
ATOM 794 C CA . ASN A 1 105 ? 6.165 -2.407 2.843 1.00 96.31 105 ASN A CA 1
ATOM 795 C C . ASN A 1 105 ? 5.235 -1.582 3.749 1.00 96.31 105 ASN A C 1
ATOM 797 O O . ASN A 1 105 ? 4.825 -2.048 4.814 1.00 96.31 105 ASN A O 1
ATOM 801 N N . SER A 1 106 ? 4.839 -0.388 3.302 1.00 96.25 106 SER A N 1
ATOM 802 C CA . SER A 1 106 ? 3.866 0.447 4.019 1.00 96.25 106 SER A CA 1
ATOM 803 C C . SER A 1 106 ? 2.456 -0.122 3.972 1.00 96.25 106 SER A C 1
ATOM 805 O O . SER A 1 106 ? 1.759 -0.082 4.983 1.00 96.25 106 SER A O 1
ATOM 807 N N . VAL A 1 107 ? 2.049 -0.701 2.839 1.00 97.12 107 VAL A N 1
ATOM 808 C CA . VAL A 1 107 ? 0.757 -1.387 2.697 1.00 97.12 107 VAL A CA 1
ATOM 809 C C . VAL A 1 107 ? 0.638 -2.532 3.700 1.00 97.12 107 VAL A C 1
ATOM 811 O O . VAL A 1 107 ? -0.363 -2.613 4.403 1.00 97.12 107 VAL A O 1
ATOM 814 N N . VAL A 1 108 ? 1.662 -3.380 3.842 1.00 96.31 108 VAL A N 1
ATOM 815 C CA . VAL A 1 108 ? 1.634 -4.499 4.802 1.00 96.31 108 VAL A CA 1
ATOM 816 C C . VAL A 1 108 ? 1.451 -4.005 6.237 1.00 96.31 108 VAL A C 1
ATOM 818 O O . VAL A 1 108 ? 0.669 -4.585 6.990 1.00 96.31 108 VAL A O 1
ATOM 821 N N . LEU A 1 109 ? 2.154 -2.939 6.623 1.00 97.12 109 LEU A N 1
ATOM 822 C CA . LEU A 1 109 ? 2.020 -2.345 7.955 1.00 97.12 109 LEU A CA 1
ATOM 823 C C . LEU A 1 109 ? 0.630 -1.731 8.161 1.00 97.12 109 LEU A C 1
ATOM 825 O O . LEU A 1 109 ? -0.002 -1.984 9.181 1.00 97.12 109 LEU A O 1
ATOM 829 N N . THR A 1 110 ? 0.109 -1.034 7.151 1.00 97.44 110 THR A N 1
ATOM 830 C CA . THR A 1 110 ? -1.242 -0.451 7.163 1.00 97.44 110 THR A CA 1
ATOM 831 C C . THR A 1 110 ? -2.316 -1.521 7.327 1.00 97.44 110 THR A C 1
ATOM 833 O O . THR A 1 110 ? -3.187 -1.380 8.176 1.00 97.44 110 THR A O 1
ATOM 836 N N . VAL A 1 111 ? -2.242 -2.625 6.575 1.00 96.69 111 VAL A N 1
ATOM 837 C CA . VAL A 1 111 ? -3.209 -3.734 6.663 1.00 96.69 111 VAL A CA 1
ATOM 838 C C . VAL A 1 111 ? -3.185 -4.378 8.052 1.00 96.69 111 VAL A C 1
ATOM 840 O O . VAL A 1 111 ? -4.242 -4.664 8.610 1.00 96.69 111 VAL A O 1
ATOM 843 N N . LYS A 1 112 ? -1.997 -4.562 8.644 1.00 95.19 112 LYS A N 1
ATOM 844 C CA . LYS A 1 112 ? -1.860 -5.088 10.012 1.00 95.19 112 LYS A CA 1
ATOM 845 C C . LYS A 1 112 ? -2.467 -4.143 11.050 1.00 95.19 112 LYS A C 1
ATOM 847 O O . LYS A 1 112 ? -3.244 -4.596 11.886 1.00 95.19 112 LYS A O 1
ATOM 852 N N . SER A 1 113 ? -2.156 -2.850 10.987 1.00 95.94 113 SER A N 1
ATOM 853 C CA . SER A 1 113 ? -2.712 -1.868 11.926 1.00 95.94 113 SER A CA 1
ATOM 854 C C . SER A 1 113 ? -4.219 -1.686 11.743 1.00 95.94 113 SER A C 1
ATOM 856 O O . SER A 1 113 ? -4.937 -1.629 12.733 1.00 95.94 113 SER A O 1
ATOM 858 N N . ALA A 1 114 ? -4.727 -1.691 10.507 1.00 95.69 114 ALA A N 1
ATOM 859 C CA . ALA A 1 114 ? -6.160 -1.628 10.213 1.00 95.69 114 ALA A CA 1
ATOM 860 C C . ALA A 1 114 ? -6.919 -2.856 10.742 1.00 95.69 114 ALA A C 1
ATOM 862 O O . ALA A 1 114 ? -8.023 -2.726 11.277 1.00 95.69 114 ALA A O 1
ATOM 863 N N . TYR A 1 115 ? -6.316 -4.046 10.658 1.00 94.69 115 TYR A N 1
ATOM 864 C CA . TYR A 1 115 ? -6.864 -5.253 11.276 1.00 94.69 115 TYR A CA 1
ATOM 865 C C . TYR A 1 115 ? -6.998 -5.092 12.795 1.00 94.69 115 TYR A C 1
ATOM 867 O O . TYR A 1 115 ? -8.061 -5.345 13.360 1.00 94.69 115 TYR A O 1
ATOM 875 N N . ILE A 1 116 ? -5.940 -4.631 13.466 1.00 94.00 116 ILE A N 1
ATOM 876 C CA . ILE A 1 116 ? -5.963 -4.439 14.922 1.00 94.00 116 ILE A CA 1
ATOM 877 C C . ILE A 1 116 ? -6.975 -3.348 15.301 1.00 94.00 116 ILE A C 1
ATOM 879 O O . ILE A 1 116 ? -7.789 -3.574 16.191 1.00 94.00 116 ILE A O 1
ATOM 883 N N . ALA A 1 117 ? -6.987 -2.213 14.598 1.00 93.75 117 ALA A N 1
ATOM 884 C CA . ALA A 1 117 ? -7.917 -1.109 14.834 1.00 93.75 117 ALA A CA 1
ATOM 885 C C . ALA A 1 117 ? -9.385 -1.560 14.743 1.00 93.75 117 ALA A C 1
ATOM 887 O O . ALA A 1 117 ? -10.154 -1.361 15.681 1.00 93.75 117 ALA A O 1
ATOM 888 N N . SER A 1 118 ? -9.751 -2.249 13.658 1.00 92.44 118 SER A N 1
ATOM 889 C CA . SER A 1 118 ? -11.129 -2.710 13.429 1.00 92.44 118 SER A CA 1
ATOM 890 C C . SER A 1 118 ? -11.588 -3.814 14.386 1.00 92.44 118 SER A C 1
ATOM 892 O O . SER A 1 118 ? -12.772 -3.900 14.695 1.00 92.44 118 SER A O 1
ATOM 894 N N . THR A 1 119 ? -10.677 -4.658 14.879 1.00 90.94 119 THR A N 1
ATOM 895 C CA . THR A 1 119 ? -11.045 -5.799 15.738 1.00 90.94 119 THR A CA 1
ATOM 896 C C . THR A 1 119 ? -10.934 -5.509 17.230 1.00 90.94 119 THR A C 1
ATOM 898 O O . THR A 1 119 ? -11.717 -6.044 18.014 1.00 90.94 119 THR A O 1
ATOM 901 N N . LYS A 1 120 ? -9.965 -4.691 17.651 1.00 90.56 120 LYS A N 1
ATOM 902 C CA . LYS A 1 120 ? -9.693 -4.406 19.069 1.00 90.56 120 LYS A CA 1
ATOM 903 C C . LYS A 1 120 ? -10.284 -3.087 19.540 1.00 90.56 120 LYS A C 1
ATOM 905 O O . LYS A 1 120 ? -10.661 -2.996 20.704 1.00 90.56 120 LYS A O 1
ATOM 910 N N . TYR A 1 121 ? -10.401 -2.102 18.653 1.00 89.75 121 TYR A N 1
ATOM 911 C CA . TYR A 1 121 ? -10.831 -0.750 19.006 1.00 89.75 121 TYR A CA 1
ATOM 912 C C . TYR A 1 121 ? -12.021 -0.235 18.167 1.00 89.75 121 TYR A C 1
ATOM 914 O O . TYR A 1 121 ? -12.022 0.942 17.796 1.00 89.75 121 TYR A O 1
ATOM 922 N N . PRO A 1 122 ? -13.056 -1.054 17.869 1.00 87.38 122 PRO A N 1
ATOM 923 C CA . PRO A 1 122 ? -14.193 -0.580 17.089 1.00 87.38 122 PRO A CA 1
ATOM 924 C C . PRO A 1 122 ? -15.008 0.454 17.876 1.00 87.38 122 PRO A C 1
ATOM 926 O O . PRO A 1 122 ? -15.361 0.241 19.043 1.00 87.38 122 PRO A O 1
ATOM 929 N N . SER A 1 123 ? -15.361 1.558 17.220 1.00 86.69 123 SER A N 1
ATOM 930 C CA . SER A 1 123 ? -16.380 2.490 17.708 1.00 86.69 123 SER A CA 1
ATOM 931 C C . SER A 1 123 ? -17.748 1.802 17.803 1.00 86.69 123 SER A C 1
ATOM 933 O O . SER A 1 123 ? -17.984 0.771 17.176 1.00 86.69 123 SER A O 1
ATOM 935 N N . LYS A 1 124 ? -18.686 2.381 18.565 1.00 83.19 124 LYS A N 1
ATOM 936 C CA . LYS A 1 124 ? -20.063 1.861 18.678 1.00 83.19 124 LYS A CA 1
ATOM 937 C C . LYS A 1 124 ? -20.711 1.685 17.300 1.00 83.19 124 LYS A C 1
ATOM 939 O O . LYS A 1 124 ? -21.206 0.607 17.006 1.00 83.19 124 LYS A O 1
ATOM 944 N N . LYS A 1 125 ? -20.583 2.698 16.435 1.00 80.31 125 LYS A N 1
ATOM 945 C CA . LYS A 1 125 ? -21.061 2.670 15.044 1.00 80.31 125 LYS A CA 1
ATOM 946 C C . LYS A 1 125 ? -20.418 1.540 14.225 1.00 80.31 125 LYS A C 1
ATOM 948 O O . LYS A 1 125 ? -21.104 0.824 13.513 1.00 80.31 125 LYS A O 1
ATOM 953 N N . ALA A 1 126 ? -19.113 1.335 14.395 1.00 79.94 126 ALA A N 1
ATOM 954 C CA . ALA A 1 126 ? -18.348 0.314 13.678 1.00 79.94 126 ALA A CA 1
ATOM 955 C C . ALA A 1 126 ? -18.733 -1.126 14.064 1.00 79.94 126 ALA A C 1
ATOM 957 O O . ALA A 1 126 ? -18.474 -2.064 13.319 1.00 79.94 126 ALA A O 1
ATOM 958 N N . LYS A 1 127 ? -19.344 -1.330 15.239 1.00 75.38 127 LYS A N 1
ATOM 959 C CA . LYS A 1 127 ? -19.866 -2.648 15.638 1.00 75.38 127 LYS A CA 1
ATOM 960 C C . LYS A 1 127 ? -21.140 -3.027 14.882 1.00 75.38 127 LYS A C 1
ATOM 962 O O . LYS A 1 127 ? -21.438 -4.212 14.779 1.00 75.38 127 LYS A O 1
ATOM 967 N N . GLU A 1 128 ? -21.872 -2.040 14.374 1.00 75.44 128 GLU A N 1
ATOM 968 C CA . GLU A 1 128 ? -23.126 -2.225 13.637 1.00 75.44 128 GLU A CA 1
ATOM 969 C C . GLU A 1 128 ? -22.886 -2.325 12.121 1.00 75.44 128 GLU A C 1
ATOM 971 O O . GLU A 1 128 ? -23.646 -2.987 11.417 1.00 75.44 128 GLU A O 1
ATOM 976 N N . SER A 1 129 ? -21.801 -1.729 11.615 1.00 73.12 129 SER A N 1
ATOM 977 C CA . SER A 1 129 ? -21.418 -1.754 10.200 1.00 73.12 129 SER A CA 1
ATOM 978 C C . SER A 1 129 ? -20.127 -2.536 9.957 1.00 73.12 129 SER A C 1
ATOM 980 O O . SER A 1 129 ? -19.059 -2.156 10.426 1.00 73.12 129 SER A O 1
ATOM 982 N N . SER A 1 130 ? -20.181 -3.596 9.144 1.00 71.38 130 SER A N 1
ATOM 983 C CA . SER A 1 130 ? -18.962 -4.284 8.698 1.00 71.38 130 SER A CA 1
ATOM 984 C C . SER A 1 130 ? -18.429 -3.654 7.409 1.00 71.38 130 SER A C 1
ATOM 986 O O . SER A 1 130 ? -18.932 -3.937 6.325 1.00 71.38 130 SER A O 1
ATOM 988 N N . LEU A 1 131 ? -17.398 -2.806 7.519 1.00 83.00 131 LEU A N 1
ATOM 989 C CA . LEU A 1 131 ? -16.693 -2.265 6.347 1.00 83.00 131 LEU A CA 1
ATOM 990 C C . LEU A 1 131 ? -15.848 -3.329 5.626 1.00 83.00 131 LEU A C 1
ATOM 992 O O . LEU A 1 131 ? -15.741 -3.320 4.401 1.00 83.00 131 LEU A O 1
ATOM 996 N N . VAL A 1 132 ? -15.208 -4.230 6.383 1.00 89.56 132 VAL A N 1
ATOM 997 C CA . VAL A 1 132 ? -14.261 -5.231 5.865 1.00 89.56 132 VAL A CA 1
ATOM 998 C C . VAL A 1 132 ? -14.395 -6.543 6.638 1.00 89.56 132 VAL A C 1
ATOM 1000 O O . VAL A 1 132 ? -14.471 -6.551 7.866 1.00 89.56 132 VAL A O 1
ATOM 1003 N N . VAL A 1 133 ? -14.348 -7.667 5.915 1.00 90.38 133 VAL A N 1
ATOM 1004 C CA . VAL A 1 133 ? -14.301 -9.019 6.491 1.00 90.38 133 VAL A CA 1
ATOM 1005 C C . VAL A 1 133 ? -12.879 -9.572 6.417 1.00 90.38 133 VAL A C 1
ATOM 1007 O O . VAL A 1 133 ? -12.320 -9.763 5.336 1.00 90.38 133 VAL A O 1
ATOM 1010 N N . TRP A 1 134 ? -12.297 -9.881 7.575 1.00 92.06 134 TRP A N 1
ATOM 1011 C CA . TRP A 1 134 ? -10.922 -10.365 7.684 1.00 92.06 134 TRP A CA 1
ATOM 1012 C C . TRP A 1 134 ? -10.836 -11.889 7.579 1.00 92.06 134 TRP A C 1
ATOM 1014 O O . TRP A 1 134 ? -11.250 -12.614 8.480 1.00 92.06 134 TRP A O 1
ATOM 1024 N N . LYS A 1 135 ? -10.234 -12.390 6.496 1.00 91.56 135 LYS A N 1
ATOM 1025 C CA . LYS A 1 135 ? -9.933 -13.819 6.310 1.00 91.56 135 LYS A CA 1
ATOM 1026 C C . LYS A 1 135 ? -8.449 -14.083 6.573 1.00 91.56 135 LYS A C 1
ATOM 1028 O O . LYS A 1 135 ? -7.640 -14.076 5.649 1.00 91.56 135 LYS A O 1
ATOM 1033 N N . MET A 1 136 ? -8.079 -14.282 7.838 1.00 88.06 136 MET A N 1
ATOM 1034 C CA . MET A 1 136 ? -6.691 -14.569 8.220 1.00 88.06 136 MET A CA 1
ATOM 1035 C C . MET A 1 136 ? -6.390 -16.067 8.251 1.00 88.06 136 MET A C 1
ATOM 1037 O O . MET A 1 136 ? -7.201 -16.873 8.699 1.00 88.06 136 MET A O 1
ATOM 1041 N N . ARG A 1 137 ? -5.171 -16.429 7.844 1.00 89.75 137 ARG A N 1
ATOM 1042 C CA . ARG A 1 137 ? -4.595 -17.762 8.048 1.00 89.75 137 ARG A CA 1
ATOM 1043 C C . ARG A 1 137 ? -3.560 -17.690 9.165 1.00 89.75 137 ARG A C 1
ATOM 1045 O O . ARG A 1 137 ? -2.756 -16.759 9.187 1.00 89.75 137 ARG A O 1
ATOM 1052 N N . ALA A 1 138 ? -3.558 -18.672 10.065 1.00 88.62 138 ALA A N 1
ATOM 1053 C CA . ALA A 1 138 ? -2.534 -18.767 11.102 1.00 88.62 138 ALA A CA 1
ATOM 1054 C C . ALA A 1 138 ? -1.126 -18.863 10.472 1.00 88.62 138 ALA A C 1
ATOM 1056 O O . ALA A 1 138 ? -0.965 -19.537 9.446 1.00 88.62 138 ALA A O 1
ATOM 1057 N N . PRO A 1 139 ? -0.109 -18.196 11.051 1.00 90.94 139 PRO A N 1
ATOM 1058 C CA . PRO A 1 139 ? 1.255 -18.276 10.545 1.00 90.94 139 PRO A CA 1
ATOM 1059 C C . PRO A 1 139 ? 1.773 -19.718 10.616 1.00 90.94 139 PRO A C 1
ATOM 1061 O O . PRO A 1 139 ? 1.489 -20.452 11.562 1.00 90.94 139 PRO A O 1
ATOM 1064 N N . GLY A 1 140 ? 2.549 -20.120 9.607 1.00 89.94 140 GLY A N 1
ATOM 1065 C CA . GLY A 1 140 ? 3.175 -21.440 9.577 1.00 89.94 140 GLY A CA 1
ATOM 1066 C C . GLY A 1 140 ? 4.136 -21.638 10.752 1.00 89.94 140 GLY A C 1
ATOM 1067 O O . GLY A 1 140 ? 4.828 -20.704 11.167 1.00 89.94 140 GLY A O 1
ATOM 1068 N N . LYS A 1 141 ? 4.190 -22.863 11.283 1.00 91.56 141 LYS A N 1
ATOM 1069 C CA . LYS A 1 141 ? 5.133 -23.221 12.347 1.00 91.56 141 LYS A CA 1
ATOM 1070 C C . LYS A 1 141 ? 6.556 -23.142 11.796 1.00 91.56 141 LYS A C 1
ATOM 1072 O O . LYS A 1 141 ? 6.865 -23.777 10.791 1.00 91.56 141 LYS A O 1
ATOM 1077 N N . LYS A 1 142 ? 7.419 -22.365 12.450 1.00 86.75 142 LYS A N 1
ATOM 1078 C CA . LYS A 1 142 ? 8.856 -22.383 12.159 1.00 86.75 142 LYS A CA 1
ATOM 1079 C C . LYS A 1 142 ? 9.468 -23.614 12.836 1.00 86.75 142 LYS A C 1
ATOM 1081 O O . LYS A 1 142 ? 9.152 -23.844 14.005 1.00 86.75 142 LYS A O 1
ATOM 1086 N N . PRO A 1 143 ? 10.306 -24.401 12.144 1.00 86.75 143 PRO A N 1
ATOM 1087 C CA . PRO A 1 143 ? 10.965 -25.540 12.764 1.00 86.75 143 PRO A CA 1
ATOM 1088 C C . PRO A 1 143 ? 11.897 -25.042 13.876 1.00 86.75 143 PRO A C 1
ATOM 1090 O O . PRO A 1 143 ? 12.649 -24.087 13.679 1.00 86.75 143 PRO A O 1
ATOM 1093 N N . LEU A 1 144 ? 11.815 -25.666 15.053 1.00 85.44 144 LEU A N 1
ATOM 1094 C CA . LEU A 1 144 ? 12.642 -25.304 16.213 1.00 85.44 144 LEU A CA 1
ATOM 1095 C C . LEU A 1 144 ? 14.112 -25.677 15.997 1.00 85.44 144 LEU A C 1
ATOM 1097 O O . LEU A 1 144 ? 15.009 -24.993 16.480 1.00 85.44 144 LEU A O 1
ATOM 1101 N N . VAL A 1 145 ? 14.344 -26.739 15.229 1.00 89.50 145 VAL A N 1
ATOM 1102 C CA . VAL A 1 145 ? 15.665 -27.209 14.825 1.00 89.50 145 VAL A CA 1
ATOM 1103 C C . VAL A 1 145 ? 15.742 -27.107 13.310 1.00 89.50 145 VAL A C 1
ATOM 1105 O O . VAL A 1 145 ? 14.852 -27.581 12.606 1.00 89.50 145 VAL A O 1
ATOM 1108 N N . ARG A 1 146 ? 16.794 -26.468 12.794 1.00 79.19 146 ARG A N 1
ATOM 1109 C CA . ARG A 1 146 ? 17.077 -26.483 11.357 1.00 79.19 146 ARG A CA 1
ATOM 1110 C C . ARG A 1 146 ? 17.539 -27.892 10.995 1.00 79.19 146 ARG A C 1
ATOM 1112 O O . ARG A 1 146 ? 18.627 -28.287 11.392 1.00 79.19 146 ARG A O 1
ATOM 1119 N N . SER A 1 147 ? 16.698 -28.645 10.295 1.00 69.38 147 SER A N 1
ATOM 1120 C CA . SER A 1 147 ? 17.064 -29.960 9.750 1.00 69.38 147 SER A CA 1
ATOM 1121 C C . SER A 1 147 ? 17.877 -29.852 8.459 1.00 69.38 147 SER A C 1
ATOM 1123 O O . SER A 1 147 ? 18.422 -30.852 8.004 1.00 69.38 147 SER A O 1
ATOM 1125 N N . ASP A 1 148 ? 17.960 -28.653 7.874 1.00 70.00 148 ASP A N 1
ATOM 1126 C CA . ASP A 1 148 ? 18.779 -28.425 6.693 1.00 70.00 148 ASP A CA 1
ATOM 1127 C C . ASP A 1 148 ? 20.264 -28.547 7.061 1.00 70.00 148 ASP A C 1
ATOM 1129 O O . ASP A 1 148 ? 20.690 -27.957 8.067 1.00 70.00 148 ASP A O 1
ATOM 1133 N N . PRO A 1 149 ? 21.081 -29.250 6.249 1.00 65.00 149 PRO A N 1
ATOM 1134 C CA . PRO A 1 149 ? 22.525 -29.110 6.347 1.00 65.00 149 PRO A CA 1
ATOM 1135 C C . PRO A 1 149 ? 22.854 -27.614 6.276 1.00 65.00 149 PRO A C 1
ATOM 1137 O O . PRO A 1 149 ? 22.141 -26.872 5.585 1.00 65.00 149 PRO A O 1
ATOM 1140 N N . PRO A 1 150 ? 23.889 -27.136 6.999 1.00 61.06 150 PRO A N 1
ATOM 1141 C CA . PRO A 1 150 ? 24.278 -25.735 6.927 1.00 61.06 150 PRO A CA 1
ATOM 1142 C C . PRO A 1 150 ? 24.332 -25.362 5.447 1.00 61.06 150 PRO A C 1
ATOM 1144 O O . PRO A 1 150 ? 24.933 -26.132 4.687 1.00 61.06 150 PRO A O 1
ATOM 1147 N N . PRO A 1 151 ? 23.662 -24.268 5.020 1.00 59.38 151 PRO A N 1
ATOM 1148 C CA . PRO A 1 151 ? 23.688 -23.869 3.625 1.00 59.38 151 PRO A CA 1
ATOM 1149 C C . PRO A 1 151 ? 25.148 -23.900 3.243 1.00 59.38 151 PRO A C 1
ATOM 1151 O O . PRO A 1 151 ? 25.954 -23.308 3.973 1.00 59.38 151 PRO A O 1
ATOM 1154 N N . GLN A 1 152 ? 25.482 -24.688 2.214 1.00 57.44 152 GLN A N 1
ATOM 1155 C CA . GLN A 1 152 ? 26.827 -24.743 1.677 1.00 57.44 152 GLN A CA 1
ATOM 1156 C C . GLN A 1 152 ? 27.191 -23.288 1.509 1.00 57.44 152 GLN A C 1
ATOM 1158 O O . GLN A 1 152 ? 26.597 -22.599 0.679 1.00 57.44 152 GLN A O 1
ATOM 1163 N N . GLN A 1 153 ? 28.018 -22.785 2.433 1.00 55.59 153 GLN A N 1
ATOM 1164 C CA . GLN A 1 153 ? 28.417 -21.402 2.406 1.00 55.59 153 GLN A CA 1
ATOM 1165 C C . GLN A 1 153 ? 28.930 -21.283 0.988 1.00 55.59 153 GLN A C 1
ATOM 1167 O O . GLN A 1 153 ? 29.840 -22.025 0.599 1.00 55.59 153 GLN A O 1
ATOM 1172 N N . SER A 1 154 ? 28.313 -20.411 0.196 1.00 52.16 154 SER A N 1
ATOM 1173 C CA . SER A 1 154 ? 29.035 -19.735 -0.854 1.00 52.16 154 SER A CA 1
ATOM 1174 C C . SER A 1 154 ? 30.189 -19.095 -0.101 1.00 52.16 154 SER A C 1
ATOM 1176 O O . SER A 1 154 ? 30.069 -17.986 0.421 1.00 52.16 154 SER A O 1
ATOM 1178 N N . ARG A 1 155 ? 31.246 -19.886 0.119 1.00 49.41 155 ARG A N 1
ATOM 1179 C CA . ARG A 1 155 ? 32.521 -19.462 0.639 1.00 49.41 155 ARG A CA 1
ATOM 1180 C C . ARG A 1 155 ? 32.924 -18.498 -0.447 1.00 49.41 155 ARG A C 1
ATOM 1182 O O . ARG A 1 155 ? 33.435 -18.916 -1.482 1.00 49.41 155 ARG A O 1
ATOM 1189 N N . GLY A 1 156 ? 32.588 -17.222 -0.250 1.00 47.41 156 GLY A N 1
ATOM 1190 C CA . GLY A 1 156 ? 33.270 -16.151 -0.941 1.00 47.41 156 GLY A CA 1
ATOM 1191 C C . GLY A 1 156 ? 34.730 -16.544 -0.862 1.00 47.41 156 GLY A C 1
ATOM 1192 O O . GLY A 1 156 ? 35.193 -16.936 0.214 1.00 47.41 156 GLY A O 1
ATOM 1193 N N . ILE A 1 157 ? 35.379 -16.635 -2.017 1.00 53.50 157 ILE A N 1
ATOM 1194 C CA . ILE A 1 157 ? 36.766 -17.061 -2.107 1.00 53.50 157 ILE A CA 1
ATOM 1195 C C . ILE A 1 157 ? 37.553 -16.053 -1.272 1.00 53.50 157 ILE A C 1
ATOM 1197 O O . ILE A 1 157 ? 37.923 -14.980 -1.738 1.00 53.50 157 ILE A O 1
ATOM 1201 N N . ILE A 1 158 ? 37.770 -16.375 0.001 1.00 50.03 158 ILE A N 1
ATOM 1202 C CA . ILE A 1 158 ? 38.751 -15.704 0.824 1.00 50.03 158 ILE A CA 1
ATOM 1203 C C . ILE A 1 158 ? 40.054 -16.209 0.228 1.00 50.03 158 ILE A C 1
ATOM 1205 O O . ILE A 1 158 ? 40.504 -17.312 0.544 1.00 50.03 158 ILE A O 1
ATOM 1209 N N . ARG A 1 159 ? 40.628 -15.434 -0.698 1.00 57.38 159 ARG A N 1
ATOM 1210 C CA . ARG A 1 159 ? 42.023 -15.574 -1.122 1.00 57.38 159 ARG A CA 1
ATOM 1211 C C . ARG A 1 159 ? 42.882 -15.293 0.110 1.00 57.38 159 ARG A C 1
ATOM 1213 O O . ARG A 1 159 ? 43.396 -14.200 0.313 1.00 57.38 159 ARG A O 1
ATOM 1220 N N . ARG A 1 160 ? 42.978 -16.283 0.994 1.00 48.56 160 ARG A N 1
ATOM 1221 C CA . ARG A 1 160 ? 43.914 -16.296 2.106 1.00 48.56 160 ARG A CA 1
ATOM 1222 C C . ARG A 1 160 ? 45.276 -16.511 1.450 1.00 48.56 160 ARG A C 1
ATOM 1224 O O . ARG A 1 160 ? 45.591 -17.626 1.051 1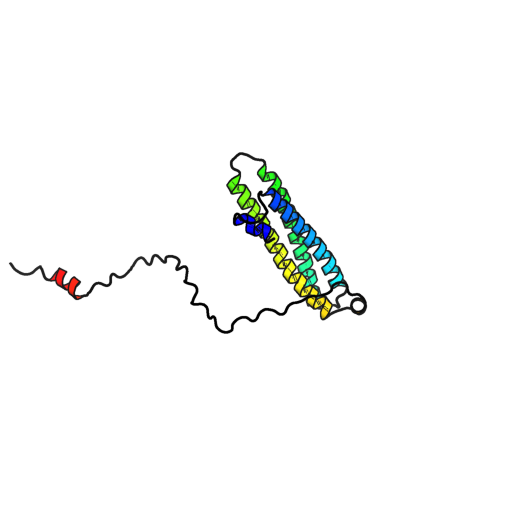.00 48.56 160 ARG A O 1
ATOM 1231 N N . ALA A 1 161 ? 46.034 -15.432 1.270 1.00 52.19 161 ALA A N 1
ATOM 1232 C CA . ALA A 1 161 ? 47.315 -15.384 0.555 1.00 52.19 161 ALA A CA 1
ATOM 1233 C C . ALA A 1 161 ? 48.457 -16.197 1.209 1.00 52.19 161 ALA A C 1
ATOM 1235 O O . ALA A 1 161 ? 49.625 -16.003 0.900 1.00 52.19 161 ALA A O 1
ATOM 1236 N N . SER A 1 162 ? 48.142 -17.136 2.097 1.00 57.41 162 SER A N 1
ATOM 1237 C CA . SER A 1 162 ? 49.099 -18.090 2.637 1.00 57.41 162 SER A CA 1
ATOM 1238 C C . SER A 1 162 ? 48.390 -19.409 2.930 1.00 57.41 162 SER A C 1
ATOM 1240 O O . SER A 1 162 ? 48.037 -19.737 4.063 1.00 57.41 162 SER A O 1
ATOM 1242 N N . GLN A 1 163 ? 48.174 -20.219 1.892 1.00 53.56 163 GLN A N 1
ATOM 1243 C CA . GLN A 1 163 ? 48.187 -21.654 2.145 1.00 53.56 163 GLN A CA 1
ATOM 1244 C C . GLN A 1 163 ? 49.605 -21.984 2.608 1.00 53.56 163 GLN A C 1
ATOM 1246 O O . GLN A 1 163 ? 50.551 -21.970 1.820 1.00 53.56 163 GLN A O 1
ATOM 1251 N N . ARG A 1 164 ? 49.761 -22.210 3.917 1.00 58.34 164 ARG A N 1
ATOM 1252 C CA . ARG A 1 164 ? 50.935 -22.897 4.444 1.00 58.34 164 ARG A CA 1
ATOM 1253 C C . ARG A 1 164 ? 50.978 -24.241 3.729 1.00 58.34 164 ARG A C 1
ATOM 1255 O O . ARG A 1 164 ? 50.078 -25.055 3.911 1.00 58.34 164 ARG A O 1
ATOM 1262 N N . ARG A 1 165 ? 51.964 -24.412 2.849 1.00 59.03 165 ARG A N 1
ATOM 1263 C CA . ARG A 1 165 ? 52.271 -25.714 2.263 1.00 59.03 165 ARG A CA 1
ATOM 1264 C C . ARG A 1 165 ? 52.550 -26.649 3.436 1.00 59.03 165 ARG A C 1
ATOM 1266 O O . ARG A 1 165 ? 53.402 -26.330 4.263 1.00 59.03 165 ARG A O 1
ATOM 1273 N N . ASP A 1 166 ? 51.798 -27.737 3.529 1.00 61.78 166 ASP A N 1
ATOM 1274 C CA . ASP A 1 166 ? 52.039 -28.779 4.522 1.00 61.78 166 ASP A CA 1
ATOM 1275 C C . ASP A 1 166 ? 53.262 -29.572 4.052 1.00 61.78 166 ASP A C 1
ATOM 1277 O O . ASP A 1 166 ? 53.172 -30.520 3.273 1.00 61.78 166 ASP A O 1
ATOM 1281 N N . LEU A 1 167 ? 54.442 -29.045 4.373 1.00 61.72 167 LEU A N 1
ATOM 1282 C CA . LEU A 1 167 ? 55.716 -29.633 3.992 1.00 61.72 167 LEU A CA 1
ATOM 1283 C C . LEU A 1 167 ? 56.200 -30.480 5.159 1.00 61.72 167 LEU A C 1
ATOM 1285 O O . LEU A 1 167 ? 56.392 -29.976 6.265 1.00 61.72 167 LEU A O 1
ATOM 1289 N N . GLN A 1 168 ? 56.399 -31.771 4.902 1.00 69.12 168 GLN A N 1
ATOM 1290 C CA . GLN A 1 168 ? 56.925 -32.679 5.911 1.00 69.12 168 GLN A CA 1
ATOM 1291 C C . GLN A 1 168 ? 58.337 -32.227 6.333 1.00 69.12 168 GLN A C 1
ATOM 1293 O O . GLN A 1 168 ? 59.205 -32.114 5.463 1.00 69.12 168 GLN A O 1
ATOM 1298 N N . PRO A 1 169 ? 58.592 -31.997 7.638 1.00 64.12 169 PRO A N 1
ATOM 1299 C CA . PRO A 1 169 ? 59.836 -31.392 8.132 1.00 64.12 169 PRO A CA 1
ATOM 1300 C C . PRO A 1 169 ? 61.113 -32.096 7.657 1.00 64.12 169 PRO A C 1
ATOM 1302 O O . PRO A 1 169 ? 62.119 -31.448 7.387 1.00 64.12 169 PRO A O 1
ATOM 1305 N N . VAL A 1 170 ? 61.051 -33.420 7.486 1.00 66.25 170 VAL A N 1
ATOM 1306 C CA . VAL A 1 170 ? 62.177 -34.258 7.045 1.00 66.25 170 VAL A CA 1
ATOM 1307 C C . VAL A 1 170 ? 62.649 -33.906 5.630 1.00 66.25 170 VAL A C 1
ATOM 1309 O O . VAL A 1 170 ? 63.849 -33.901 5.379 1.00 66.25 170 VAL A O 1
ATOM 1312 N N . LYS A 1 171 ? 61.732 -33.547 4.720 1.00 63.94 171 LYS A N 1
ATOM 1313 C CA . LYS A 1 171 ? 62.082 -33.163 3.341 1.00 63.94 171 LYS A CA 1
ATOM 1314 C C . LYS A 1 171 ? 62.838 -31.836 3.280 1.00 63.94 171 LYS A C 1
ATOM 1316 O O . LYS A 1 171 ? 63.755 -31.698 2.482 1.00 63.94 171 LYS A O 1
ATOM 1321 N N . ILE A 1 172 ? 62.490 -30.890 4.151 1.00 66.38 172 ILE A N 1
ATOM 1322 C CA . ILE A 1 172 ? 63.181 -29.597 4.234 1.00 66.38 172 ILE A CA 1
ATOM 1323 C C . ILE A 1 172 ? 64.596 -29.804 4.778 1.00 66.38 172 ILE A C 1
ATOM 1325 O O . ILE A 1 172 ? 65.549 -29.267 4.233 1.00 66.38 172 ILE A O 1
ATOM 1329 N N . LEU A 1 173 ? 64.754 -30.626 5.818 1.00 62.34 173 LEU A N 1
ATOM 1330 C CA . LEU A 1 173 ? 66.070 -30.896 6.404 1.00 62.34 173 LEU A CA 1
ATOM 1331 C C . LEU A 1 173 ? 67.001 -31.636 5.433 1.00 62.34 173 LEU A C 1
ATOM 1333 O O . LEU A 1 173 ? 68.198 -31.362 5.423 1.00 62.34 173 LEU A O 1
ATOM 1337 N N . SER A 1 174 ? 66.464 -32.505 4.566 1.00 67.75 174 SER A N 1
ATOM 1338 C CA . SER A 1 174 ? 67.265 -33.166 3.528 1.00 67.75 174 SER A CA 1
ATOM 1339 C C . SER A 1 174 ? 67.799 -32.217 2.450 1.00 67.75 174 SER A C 1
ATOM 1341 O O . SER A 1 174 ? 68.837 -32.512 1.870 1.00 67.75 174 SER A O 1
ATOM 1343 N N . GLU A 1 175 ? 67.146 -31.072 2.209 1.00 65.44 175 GLU A N 1
ATOM 1344 C CA . GLU A 1 175 ? 67.633 -30.051 1.262 1.00 65.44 175 GLU A CA 1
ATOM 1345 C C . GLU A 1 175 ? 68.869 -29.301 1.792 1.00 65.44 175 GLU A C 1
ATOM 1347 O O . GLU A 1 175 ? 69.631 -28.747 1.005 1.00 65.44 175 GLU A O 1
ATOM 1352 N N . PHE A 1 176 ? 69.110 -29.316 3.109 1.00 61.09 176 PHE A N 1
ATOM 1353 C CA . PHE A 1 176 ? 70.264 -28.660 3.738 1.00 61.09 176 PHE A CA 1
ATOM 1354 C C . PHE A 1 176 ? 71.430 -29.611 4.053 1.00 61.09 176 PHE A C 1
ATOM 1356 O O . PHE A 1 176 ? 72.494 -29.144 4.450 1.00 61.09 176 PHE A O 1
ATOM 1363 N N . SER A 1 177 ? 71.265 -30.925 3.865 1.00 62.31 177 SER A N 1
ATOM 1364 C CA . SER A 1 177 ? 72.305 -31.921 4.176 1.00 62.31 177 SER A CA 1
ATOM 1365 C C . SER A 1 177 ? 73.200 -32.321 2.997 1.00 62.31 177 SER A C 1
ATOM 1367 O O . SER A 1 177 ? 74.087 -33.144 3.188 1.00 62.31 177 SER A O 1
ATOM 1369 N N . THR A 1 178 ? 73.052 -31.739 1.803 1.00 60.31 178 THR A N 1
ATOM 1370 C CA . THR A 1 178 ? 73.980 -31.983 0.676 1.00 60.31 178 THR A CA 1
ATOM 1371 C C . THR A 1 178 ? 75.010 -30.865 0.505 1.00 60.31 178 THR A C 1
ATOM 1373 O O . THR A 1 178 ? 75.263 -30.406 -0.607 1.00 60.31 178 THR A O 1
ATOM 1376 N N . ALA A 1 179 ? 75.599 -30.412 1.608 1.00 58.94 179 ALA A N 1
ATOM 1377 C CA . ALA A 1 179 ? 76.785 -29.562 1.595 1.00 58.94 179 ALA A CA 1
ATOM 1378 C C . ALA A 1 179 ? 77.706 -29.977 2.751 1.00 58.94 179 ALA A C 1
ATOM 1380 O O . ALA A 1 179 ? 77.667 -29.401 3.835 1.00 58.94 179 ALA A O 1
ATOM 1381 N N . GLY A 1 180 ? 78.492 -31.025 2.515 1.00 56.19 180 GLY A N 1
ATOM 1382 C CA . GLY A 1 180 ? 79.532 -31.495 3.424 1.00 56.19 180 GLY A CA 1
ATOM 1383 C C . GLY A 1 180 ? 80.270 -32.694 2.834 1.00 56.19 180 GLY A C 1
ATOM 1384 O O . GLY A 1 180 ? 79.736 -33.796 2.880 1.00 56.19 180 GLY A O 1
ATOM 1385 N N . ASP A 1 181 ? 81.473 -32.417 2.318 1.00 47.25 181 ASP A N 1
ATOM 1386 C CA . ASP A 1 181 ? 82.558 -33.318 1.879 1.00 47.25 181 ASP A CA 1
ATOM 1387 C C . ASP A 1 181 ? 82.309 -34.073 0.553 1.00 47.25 181 ASP A C 1
ATOM 1389 O O . ASP A 1 181 ? 81.409 -34.902 0.449 1.00 47.25 181 ASP A O 1
ATOM 1393 N N . VAL A 1 182 ? 83.031 -33.810 -0.548 1.00 40.16 182 VAL A N 1
ATOM 1394 C CA . VAL A 1 182 ? 84.490 -33.641 -0.751 1.00 40.16 182 VAL A CA 1
ATOM 1395 C C . VAL A 1 182 ? 84.782 -32.580 -1.816 1.00 40.16 182 VAL A C 1
ATOM 1397 O O . VAL A 1 182 ? 84.059 -32.567 -2.839 1.00 40.16 182 VAL A O 1
#

InterPro domains:
  IPR001033 Alpha-catenin [PR00805] (53-77)
  IPR001033 Alpha-catenin [PR00805] (130-148)
  IPR006077 Vinculin/alpha-catenin [PF01044] (1-142)
  IPR036723 Alpha-catenin/vinculin-like superfamily [SSF47220] (1-136)

Secondary structure (DSSP, 8-state):
-HHHHHHTTT-SS--SHHHHHHHHHHHHHHHHHHHHHHHHHHHTBPS-HHHHHHHHHHHHHHHHHHHHHHHHHHHHHGGGS-S-HHHHHHHHHHHHHHHHHHHHHHHHHHHHHHHHHHHHSB-HHHHH--S------PPPPPPSS--SPPP---------S-------HHHHHHHHSS----

Sequence (182 aa):
MMEMTDFTRGRGPLKNTMDVINAAKKISEAGSKLNALAKQIADECVESETKKDLLAYLQRITLYCHQLNITSKVKADVQQVGDELIASALESATSLIQSAKNLLNSVVLTVKSAYIASTKYPSKKAKESSLVVWKMRAPGKKPLVRSDPPPQQSRGIIRRASQRRDLQPVKILSEFSTAGDV

Organism: Trichuris muris (NCBI:txid70415)

Radius of gyration: 29.25 Å; chains: 1; bounding box: 108×45×50 Å